Protein AF-A0A7C2F631-F1 (afdb_monomer_lite)

Sequence (119 aa):
MIEVGKRSSARYWGEYEVQGVVKLDAPVKCHSLEKGEIWFNPTIVKLTWAHEPSEDKHDIWFPYWVTIDGKEKYGQFAPMIGQKALLELFCKAIDAGFFDRDFLQGLDRKLSSYMRENT

Structure (mmCIF, N/CA/C/O backbone):
data_AF-A0A7C2F631-F1
#
_entry.id   AF-A0A7C2F631-F1
#
loop_
_atom_site.group_PDB
_atom_site.id
_atom_site.type_symbol
_atom_site.label_atom_id
_atom_site.label_alt_id
_atom_site.label_comp_id
_atom_site.label_asym_id
_atom_site.label_entity_id
_atom_site.label_seq_id
_atom_site.pdbx_PDB_ins_code
_atom_site.Cartn_x
_atom_site.Cartn_y
_atom_site.Cartn_z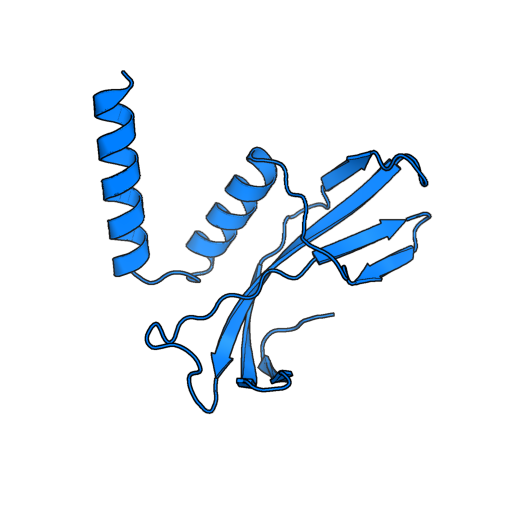
_atom_site.occupancy
_atom_site.B_iso_or_equiv
_atom_site.auth_seq_id
_atom_site.auth_comp_id
_atom_site.auth_asym_id
_atom_site.auth_atom_id
_atom_site.pdbx_PDB_model_num
ATOM 1 N N . MET A 1 1 ? 12.156 -9.392 0.543 1.00 78.31 1 MET A N 1
ATOM 2 C CA . MET A 1 1 ? 10.757 -8.927 0.430 1.00 78.31 1 MET A CA 1
ATOM 3 C C . MET A 1 1 ? 10.253 -8.561 1.831 1.00 78.31 1 MET A C 1
ATOM 5 O O . MET A 1 1 ? 10.949 -8.880 2.795 1.00 78.31 1 MET A O 1
ATOM 9 N N . ILE A 1 2 ? 9.154 -7.813 1.973 1.00 91.94 2 ILE A N 1
ATOM 10 C CA . ILE A 1 2 ? 8.515 -7.579 3.285 1.00 91.94 2 ILE A CA 1
ATOM 11 C C . ILE A 1 2 ? 7.525 -8.717 3.522 1.00 91.94 2 ILE A C 1
ATOM 13 O O . ILE A 1 2 ? 6.782 -9.066 2.609 1.00 91.94 2 ILE A O 1
ATOM 17 N N . GLU A 1 3 ? 7.534 -9.291 4.720 1.00 95.19 3 GLU A N 1
ATOM 18 C CA . GLU A 1 3 ? 6.780 -10.499 5.057 1.00 95.19 3 GLU A CA 1
ATOM 19 C C . GLU A 1 3 ? 6.075 -10.318 6.402 1.00 95.19 3 GLU A C 1
ATOM 21 O O . GLU A 1 3 ? 6.588 -9.623 7.281 1.00 95.19 3 GLU A O 1
ATOM 26 N N . VAL A 1 4 ? 4.902 -10.936 6.552 1.00 96.88 4 VAL A N 1
ATOM 27 C CA . VAL A 1 4 ? 4.141 -10.937 7.810 1.00 96.88 4 VAL A CA 1
ATOM 28 C C . VAL A 1 4 ? 4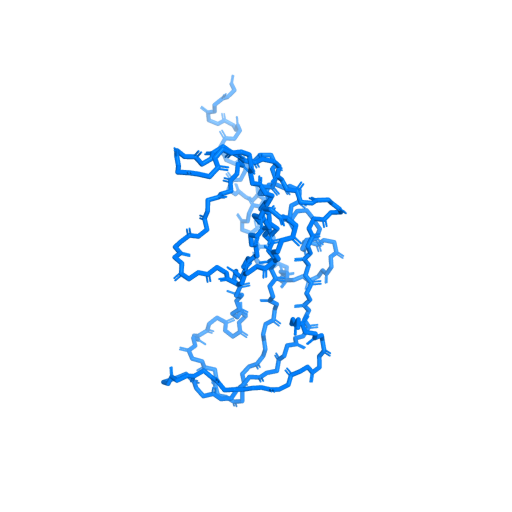.941 -11.647 8.906 1.00 96.88 4 VAL A C 1
ATOM 30 O O . VAL A 1 4 ? 5.608 -12.645 8.647 1.00 96.88 4 VAL A O 1
ATOM 33 N N . GLY A 1 5 ? 4.912 -11.102 10.122 1.00 96.81 5 GLY A N 1
ATOM 34 C CA . GLY A 1 5 ? 5.696 -11.556 11.272 1.00 96.81 5 GLY A CA 1
ATOM 35 C C . GLY A 1 5 ? 7.147 -11.063 11.276 1.00 96.81 5 GLY A C 1
ATOM 36 O O . GLY A 1 5 ? 7.865 -11.258 12.258 1.00 96.81 5 GLY A O 1
ATOM 37 N N . LYS A 1 6 ? 7.610 -10.393 10.209 1.00 96.88 6 LYS A N 1
ATOM 38 C CA . LYS A 1 6 ? 8.957 -9.819 10.179 1.00 96.88 6 LYS A CA 1
ATOM 39 C C . LYS A 1 6 ? 9.077 -8.704 11.214 1.00 96.88 6 LYS A C 1
ATOM 41 O O . LYS A 1 6 ? 8.315 -7.738 11.186 1.00 96.88 6 LYS A O 1
ATOM 46 N N . ARG A 1 7 ? 10.108 -8.801 12.053 1.00 96.44 7 ARG A N 1
ATOM 47 C CA . ARG A 1 7 ? 10.515 -7.753 12.994 1.00 96.44 7 ARG A CA 1
ATOM 48 C C . ARG A 1 7 ? 11.684 -6.956 12.446 1.00 96.44 7 ARG A C 1
ATOM 50 O O . ARG A 1 7 ? 12.597 -7.512 11.831 1.00 96.44 7 ARG A O 1
ATOM 57 N N . SER A 1 8 ? 11.650 -5.647 12.642 1.00 95.62 8 SER A N 1
ATOM 58 C CA . SER A 1 8 ? 12.733 -4.755 12.245 1.00 95.62 8 SER A CA 1
ATOM 59 C C . SER A 1 8 ? 12.690 -3.467 13.061 1.00 95.62 8 SER A C 1
ATOM 61 O O . SER A 1 8 ? 11.872 -3.319 13.963 1.00 95.62 8 SER A O 1
ATOM 63 N N . SER A 1 9 ? 13.585 -2.536 12.752 1.00 93.62 9 SER A N 1
ATOM 64 C CA . SER A 1 9 ? 13.615 -1.223 13.375 1.00 93.62 9 SER A CA 1
ATOM 65 C C . SER A 1 9 ? 13.643 -0.133 12.317 1.00 93.62 9 SER A C 1
ATOM 67 O O . SER A 1 9 ? 14.272 -0.258 11.263 1.00 93.62 9 SER A O 1
ATOM 69 N N . ALA A 1 10 ? 12.928 0.950 12.594 1.00 91.62 10 ALA A N 1
ATOM 70 C CA . ALA A 1 10 ? 13.004 2.170 11.821 1.00 91.62 10 ALA A CA 1
ATOM 71 C C . ALA A 1 10 ? 13.797 3.196 12.628 1.00 91.62 10 ALA A C 1
ATOM 73 O O . ALA A 1 10 ? 13.521 3.453 13.804 1.00 91.62 10 ALA A O 1
ATOM 74 N N . ARG A 1 11 ? 14.807 3.786 11.985 1.00 89.00 11 ARG A N 1
ATOM 75 C CA . ARG A 1 11 ? 15.640 4.819 12.602 1.00 89.00 11 ARG A CA 1
ATOM 76 C C . ARG A 1 11 ? 14.726 5.942 13.107 1.00 89.00 11 ARG A C 1
ATOM 78 O O . ARG A 1 11 ? 13.932 6.451 12.324 1.00 89.00 11 ARG A O 1
ATOM 85 N N . TYR A 1 12 ? 14.868 6.294 14.386 1.00 90.75 12 TYR A N 1
ATOM 86 C CA . TYR A 1 12 ? 14.081 7.289 15.138 1.00 90.75 12 TYR A CA 1
ATOM 87 C C . TYR A 1 12 ? 12.701 6.860 15.655 1.00 90.75 12 TYR A C 1
ATOM 89 O O . TYR A 1 12 ? 12.225 7.481 16.597 1.00 90.75 12 TYR A O 1
ATOM 97 N N . TRP A 1 13 ? 12.094 5.801 15.117 1.00 90.38 13 TRP A N 1
ATOM 98 C CA . TRP A 1 13 ? 10.732 5.384 15.497 1.00 90.38 13 TRP A CA 1
ATOM 99 C C . TRP A 1 13 ? 10.705 4.134 16.379 1.00 90.38 13 TRP A C 1
ATOM 101 O O . TRP A 1 13 ? 9.740 3.897 17.091 1.00 90.38 13 TRP A O 1
ATOM 111 N N . GLY A 1 14 ? 11.792 3.358 16.372 1.00 92.69 14 GLY A N 1
ATOM 112 C CA . GLY A 1 14 ? 11.943 2.177 17.216 1.00 92.69 14 GLY A CA 1
ATOM 113 C C . GLY A 1 14 ? 11.665 0.876 16.472 1.00 92.69 14 GLY A C 1
ATOM 114 O O . GLY A 1 14 ? 11.818 0.787 15.251 1.00 92.69 14 GLY A O 1
ATOM 115 N N . GLU A 1 15 ? 11.337 -0.157 17.238 1.00 95.31 15 GLU A N 1
ATOM 116 C CA . GLU A 1 15 ? 11.103 -1.509 16.735 1.00 95.31 15 GLU A C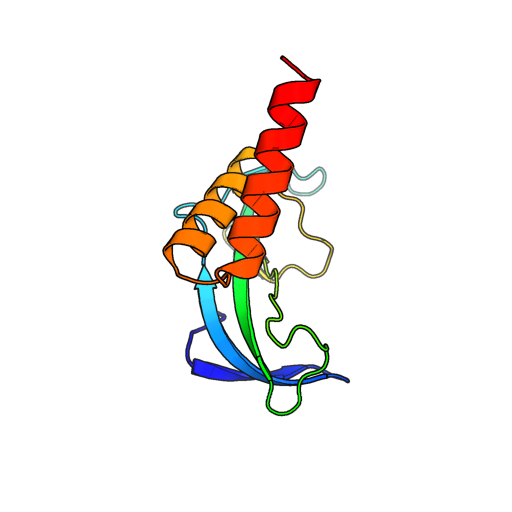A 1
ATOM 117 C C . GLU A 1 15 ? 9.645 -1.704 16.321 1.00 95.31 15 GLU A C 1
ATOM 119 O O . GLU A 1 15 ? 8.725 -1.230 16.992 1.00 95.31 15 GLU A O 1
ATOM 124 N N . TYR A 1 16 ? 9.444 -2.440 15.231 1.00 95.06 16 TYR A N 1
ATOM 125 C CA . TYR A 1 16 ? 8.128 -2.784 14.714 1.00 95.06 16 TYR A CA 1
ATOM 126 C C . TYR A 1 16 ? 8.061 -4.237 14.247 1.00 95.06 16 TYR A C 1
ATOM 128 O O . TYR A 1 16 ? 9.067 -4.863 13.897 1.00 95.06 16 TYR A O 1
ATOM 136 N N . GLU A 1 17 ? 6.837 -4.746 14.178 1.00 95.81 17 GLU A N 1
ATOM 137 C CA . GLU A 1 17 ? 6.476 -6.018 13.569 1.00 95.81 17 GLU A CA 1
ATOM 138 C C . GLU A 1 17 ? 5.482 -5.793 12.425 1.00 95.81 17 GLU A C 1
ATOM 140 O O . GLU A 1 17 ? 4.541 -5.005 12.536 1.00 95.81 17 GLU A O 1
ATOM 145 N N . VAL A 1 18 ? 5.684 -6.498 11.316 1.00 96.75 18 VAL A N 1
ATOM 146 C CA . VAL A 1 18 ? 4.767 -6.485 10.175 1.00 96.75 18 VAL A CA 1
ATOM 147 C C . VAL A 1 18 ? 3.572 -7.392 10.459 1.00 96.75 18 VAL A C 1
ATOM 149 O O . VAL A 1 18 ? 3.723 -8.608 10.530 1.00 96.75 18 VAL A O 1
ATOM 152 N N . GLN A 1 19 ? 2.376 -6.817 10.552 1.00 96.06 19 GLN A N 1
ATOM 153 C CA . GLN A 1 19 ? 1.131 -7.556 10.803 1.00 96.06 19 GLN A CA 1
ATOM 154 C C . GLN A 1 19 ? 0.405 -7.969 9.522 1.00 96.06 19 GLN A C 1
ATOM 156 O O . GLN A 1 19 ? -0.321 -8.957 9.501 1.00 96.06 19 GLN A O 1
ATOM 161 N N . GLY A 1 20 ? 0.591 -7.218 8.439 1.00 96.81 20 GLY A N 1
ATOM 162 C CA . GLY A 1 20 ? -0.104 -7.471 7.184 1.00 96.81 20 GLY A CA 1
ATOM 163 C C . GLY A 1 20 ? 0.649 -6.885 6.005 1.00 96.81 20 GLY A C 1
ATOM 164 O O . GLY A 1 20 ? 1.279 -5.835 6.126 1.00 96.81 20 GLY A O 1
ATOM 165 N N . VAL A 1 21 ? 0.554 -7.552 4.856 1.00 97.44 21 VAL A N 1
ATOM 166 C CA . VAL A 1 21 ? 1.092 -7.071 3.579 1.00 97.44 21 VAL A CA 1
ATOM 167 C C . VAL A 1 21 ? 0.030 -7.255 2.501 1.00 97.44 21 VAL A C 1
ATOM 169 O O . VAL A 1 21 ? -0.427 -8.370 2.265 1.00 97.44 21 VAL A O 1
ATOM 172 N N . VAL A 1 22 ? -0.344 -6.166 1.836 1.00 97.19 22 VAL A N 1
ATOM 173 C CA . VAL A 1 22 ? -1.294 -6.149 0.721 1.00 97.19 22 VAL A CA 1
ATOM 174 C C . VAL A 1 22 ? -0.607 -5.581 -0.510 1.00 97.19 22 VAL A C 1
ATOM 176 O O . VAL A 1 22 ? 0.049 -4.544 -0.450 1.00 97.19 22 VAL A O 1
ATOM 179 N N . LYS A 1 23 ? -0.772 -6.270 -1.636 1.00 95.50 23 LYS A N 1
ATOM 180 C CA . LYS A 1 23 ? -0.239 -5.904 -2.950 1.00 95.50 23 LYS A CA 1
ATOM 181 C C . LYS A 1 23 ? -1.330 -6.052 -4.004 1.00 95.50 23 LYS A C 1
ATOM 183 O O . LYS A 1 23 ? -2.333 -6.726 -3.766 1.00 95.50 23 LYS A O 1
ATOM 188 N N . LEU A 1 24 ? -1.111 -5.448 -5.163 1.00 94.81 24 LEU A N 1
ATOM 189 C CA . LEU A 1 24 ? -1.921 -5.723 -6.348 1.00 94.81 24 LEU A CA 1
ATOM 190 C C . LEU A 1 24 ? -1.673 -7.151 -6.848 1.00 94.81 24 LEU A C 1
ATOM 192 O O . LEU A 1 24 ? -0.612 -7.730 -6.595 1.00 94.81 24 LEU A O 1
ATOM 196 N N . ASP A 1 25 ? -2.632 -7.699 -7.596 1.00 93.12 25 ASP A N 1
ATOM 197 C CA . ASP A 1 25 ? -2.472 -9.027 -8.208 1.00 93.12 25 ASP A CA 1
ATOM 198 C C . ASP A 1 25 ? -1.429 -9.005 -9.335 1.00 93.12 25 ASP A C 1
ATOM 200 O O . ASP A 1 25 ? -0.728 -9.993 -9.562 1.00 93.12 25 ASP A O 1
ATOM 204 N N . ALA A 1 26 ? -1.283 -7.856 -10.000 1.00 93.44 26 ALA A N 1
ATOM 205 C CA . ALA A 1 26 ? -0.260 -7.604 -11.003 1.00 93.44 26 ALA A CA 1
ATOM 206 C C . ALA A 1 26 ? 0.371 -6.209 -10.823 1.00 93.44 26 ALA A C 1
ATOM 208 O O . ALA A 1 26 ? -0.329 -5.259 -10.460 1.00 93.44 26 ALA A O 1
ATOM 209 N N . PRO A 1 27 ? 1.676 -6.046 -11.113 1.00 93.31 27 PRO A N 1
ATOM 210 C CA . PRO A 1 27 ? 2.304 -4.732 -11.186 1.00 93.31 27 PRO A CA 1
ATOM 211 C C . PRO A 1 27 ? 1.645 -3.827 -12.234 1.00 93.31 27 PRO A C 1
ATOM 213 O O . PRO A 1 27 ? 1.208 -4.272 -13.296 1.00 93.31 27 PRO A O 1
ATOM 216 N N . VAL A 1 28 ? 1.652 -2.526 -11.970 1.00 94.06 28 VAL A N 1
ATOM 217 C CA . VAL A 1 28 ? 1.146 -1.495 -12.876 1.00 94.06 28 VAL A CA 1
ATOM 218 C C . VAL A 1 28 ? 2.213 -1.152 -13.908 1.00 94.06 28 VAL A C 1
ATOM 220 O O . VAL A 1 28 ? 3.362 -0.885 -13.561 1.00 94.06 28 VAL A O 1
ATOM 223 N N . LYS A 1 29 ? 1.839 -1.112 -15.186 1.00 93.25 29 LYS A N 1
ATOM 224 C CA . LYS A 1 29 ? 2.724 -0.620 -16.245 1.00 93.25 29 LYS A CA 1
ATOM 225 C C . LYS A 1 29 ? 2.839 0.904 -16.174 1.00 93.25 29 LYS A C 1
ATOM 227 O O . LYS A 1 29 ? 1.825 1.600 -16.157 1.00 93.25 29 LYS A O 1
ATOM 232 N N . CYS A 1 30 ? 4.060 1.424 -16.177 1.00 89.69 30 CYS A N 1
ATOM 233 C CA . CYS A 1 30 ? 4.347 2.856 -16.150 1.00 89.69 30 CYS A CA 1
ATOM 234 C C . CYS A 1 30 ? 5.340 3.248 -17.250 1.00 89.69 30 CYS A C 1
ATOM 236 O O . CYS A 1 30 ? 6.100 2.420 -17.753 1.00 89.69 30 CYS A O 1
ATOM 238 N N . HIS A 1 31 ? 5.356 4.539 -17.586 1.00 89.00 31 HIS A N 1
ATOM 239 C CA . HIS A 1 31 ? 6.273 5.118 -18.564 1.00 89.00 31 HIS A CA 1
ATOM 240 C C . HIS A 1 31 ? 7.273 6.043 -17.861 1.00 89.00 31 HIS A C 1
ATOM 242 O O . HIS A 1 31 ? 6.898 7.061 -17.283 1.00 89.00 31 HIS A O 1
ATOM 248 N N . SER A 1 32 ? 8.547 5.669 -17.902 1.00 85.00 32 SER A N 1
ATOM 249 C CA . SER A 1 32 ? 9.695 6.457 -17.463 1.00 85.00 32 SER A CA 1
ATOM 250 C C . SER A 1 32 ? 10.320 7.179 -18.652 1.00 85.00 32 SER A C 1
ATOM 252 O O . SER A 1 32 ? 10.544 6.577 -19.701 1.00 85.00 32 SER A O 1
ATOM 254 N N . LEU A 1 33 ? 10.672 8.453 -18.466 1.00 86.81 33 LEU A N 1
ATOM 255 C CA . LEU A 1 33 ? 11.394 9.230 -19.479 1.00 86.81 33 LEU A CA 1
ATOM 256 C C . LEU A 1 33 ? 12.804 8.679 -19.749 1.00 86.81 33 LEU A C 1
ATOM 258 O O . LEU A 1 33 ? 13.303 8.804 -20.860 1.00 86.81 33 LEU A O 1
ATOM 262 N N . GLU A 1 34 ? 13.446 8.068 -18.749 1.00 87.88 34 GLU A N 1
ATOM 263 C CA . GLU A 1 34 ? 14.826 7.571 -18.860 1.00 87.88 34 GLU A CA 1
ATOM 264 C C . GLU A 1 34 ? 14.889 6.099 -19.292 1.00 87.88 34 GLU A C 1
ATOM 266 O O . GLU A 1 34 ? 15.812 5.692 -19.995 1.00 87.88 34 GLU A O 1
ATOM 271 N N . LYS A 1 35 ? 13.936 5.280 -18.831 1.00 86.44 35 LYS A N 1
ATOM 272 C CA . LYS A 1 35 ? 13.977 3.813 -18.981 1.00 86.44 35 LYS A CA 1
ATOM 273 C C . LYS A 1 35 ? 12.860 3.243 -19.853 1.00 86.44 35 LYS A C 1
ATOM 275 O O . LYS A 1 35 ? 12.793 2.034 -20.022 1.00 86.44 35 LYS A O 1
ATOM 280 N N . GLY A 1 36 ? 11.988 4.087 -20.402 1.00 89.56 36 GLY A N 1
ATOM 281 C CA . GLY A 1 36 ? 10.840 3.628 -21.174 1.00 89.56 36 GLY A CA 1
ATOM 282 C C . GLY A 1 36 ? 9.830 2.909 -20.285 1.00 89.56 36 GLY A C 1
ATOM 283 O O . GLY A 1 36 ? 9.375 3.454 -19.283 1.00 89.56 36 GLY A O 1
ATOM 284 N N . GLU A 1 37 ? 9.439 1.695 -20.651 1.00 90.56 37 GLU A N 1
ATOM 285 C CA . GLU A 1 37 ? 8.416 0.953 -19.914 1.00 90.56 37 GLU A CA 1
ATOM 286 C C . GLU A 1 37 ? 8.990 0.304 -18.652 1.00 90.56 37 GLU A C 1
ATOM 288 O O . GLU A 1 37 ? 9.964 -0.444 -18.701 1.00 90.56 37 GLU A O 1
ATOM 293 N N . ILE A 1 38 ? 8.357 0.573 -17.512 1.00 92.00 38 ILE A N 1
ATOM 294 C CA . ILE A 1 38 ? 8.723 -0.002 -16.215 1.00 92.00 38 ILE A CA 1
ATOM 295 C C . ILE A 1 38 ? 7.481 -0.591 -15.548 1.00 92.00 38 ILE A C 1
ATOM 297 O O . ILE A 1 38 ? 6.357 -0.184 -15.844 1.00 92.00 38 ILE A O 1
ATOM 301 N N . TRP A 1 39 ? 7.677 -1.516 -14.613 1.00 93.88 39 TRP A N 1
ATOM 302 C CA . TRP A 1 39 ? 6.580 -2.082 -13.826 1.00 93.88 39 TRP A CA 1
ATOM 303 C C . TRP A 1 39 ? 6.658 -1.604 -12.387 1.00 93.88 39 TRP A C 1
ATOM 305 O O . TRP A 1 39 ? 7.702 -1.717 -11.753 1.00 93.88 39 TRP A O 1
ATOM 315 N N . PHE A 1 40 ? 5.556 -1.078 -11.874 1.00 93.31 40 PHE A N 1
ATOM 316 C CA . PHE A 1 40 ? 5.438 -0.498 -10.548 1.00 93.31 40 PHE A CA 1
ATOM 317 C C . PHE A 1 40 ? 4.544 -1.373 -9.672 1.00 93.31 40 PHE A C 1
ATOM 319 O O . PHE A 1 40 ? 3.396 -1.647 -10.014 1.00 93.31 40 PHE A O 1
ATOM 326 N N . ASN A 1 41 ? 5.064 -1.816 -8.535 1.00 94.38 41 ASN A N 1
ATOM 327 C CA . ASN A 1 41 ? 4.373 -2.710 -7.618 1.00 94.38 41 ASN A CA 1
ATOM 328 C C . ASN A 1 41 ? 4.173 -2.008 -6.265 1.00 94.38 41 ASN A C 1
ATOM 330 O O . ASN A 1 41 ? 5.077 -2.053 -5.423 1.00 94.38 41 ASN A O 1
ATOM 334 N N . PRO A 1 42 ? 3.045 -1.300 -6.065 1.00 94.88 42 PRO A N 1
ATOM 335 C CA . PRO A 1 42 ? 2.731 -0.669 -4.794 1.00 94.88 42 PRO A CA 1
ATOM 336 C C . PRO A 1 42 ? 2.299 -1.708 -3.764 1.00 94.88 42 PRO A C 1
ATOM 338 O O . PRO A 1 42 ? 1.693 -2.731 -4.084 1.00 94.88 42 PRO A O 1
ATOM 341 N N . THR A 1 43 ? 2.600 -1.440 -2.502 1.00 95.38 43 THR A N 1
ATOM 342 C CA . THR A 1 43 ? 2.280 -2.332 -1.392 1.00 95.38 43 THR A CA 1
ATOM 343 C C . THR A 1 43 ? 1.826 -1.503 -0.195 1.00 95.38 43 THR A C 1
ATOM 345 O O . THR A 1 43 ? 2.333 -0.409 0.038 1.00 95.38 43 THR A O 1
ATOM 348 N N . ILE A 1 44 ? 0.862 -2.020 0.561 1.00 96.38 44 ILE A N 1
ATOM 349 C CA . ILE A 1 44 ? 0.440 -1.481 1.856 1.00 96.38 44 ILE A CA 1
ATOM 350 C C . ILE A 1 44 ? 0.876 -2.474 2.925 1.00 96.38 44 ILE A C 1
ATOM 352 O O . ILE A 1 44 ? 0.617 -3.673 2.816 1.00 96.38 44 ILE A O 1
ATOM 356 N N . VAL A 1 45 ? 1.548 -1.979 3.957 1.00 96.50 45 VAL A N 1
ATOM 357 C CA . VAL A 1 45 ? 2.060 -2.780 5.065 1.00 96.50 45 VAL A CA 1
ATOM 358 C C . VAL A 1 45 ? 1.482 -2.250 6.366 1.00 96.50 45 VAL A C 1
ATOM 360 O O . VAL A 1 45 ? 1.652 -1.078 6.689 1.00 96.50 45 VAL A O 1
ATOM 363 N N . LYS A 1 46 ? 0.812 -3.122 7.118 1.00 95.69 46 LYS A N 1
ATOM 364 C CA . LYS A 1 46 ? 0.308 -2.813 8.458 1.00 95.69 46 LYS A CA 1
ATOM 365 C C . LYS A 1 46 ? 1.382 -3.134 9.483 1.00 95.69 46 LYS A C 1
ATOM 367 O O . LYS A 1 46 ? 1.949 -4.231 9.447 1.00 95.69 46 LYS A O 1
ATOM 372 N N . LEU A 1 47 ? 1.643 -2.196 10.385 1.00 94.88 47 LEU A N 1
ATOM 373 C CA . LEU A 1 47 ? 2.667 -2.326 11.413 1.00 94.88 47 LEU A CA 1
ATOM 374 C C . LEU A 1 47 ? 2.050 -2.372 12.811 1.00 94.88 47 LEU A C 1
ATOM 376 O O . LEU A 1 47 ? 0.962 -1.858 13.061 1.00 94.88 47 LEU A O 1
ATOM 380 N N . THR A 1 48 ? 2.787 -2.970 13.737 1.00 93.00 48 THR A N 1
ATOM 381 C CA . THR A 1 48 ? 2.622 -2.749 15.175 1.00 93.00 48 THR A CA 1
ATOM 382 C C . THR A 1 48 ? 3.976 -2.390 15.750 1.00 93.00 48 THR A C 1
ATOM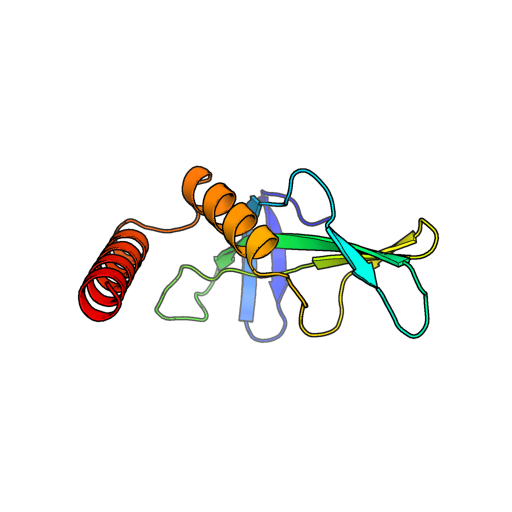 384 O O . THR A 1 48 ? 4.975 -3.030 15.420 1.00 93.00 48 THR A O 1
ATOM 387 N N . TRP A 1 49 ? 4.019 -1.367 16.593 1.00 93.50 49 TRP A N 1
ATOM 388 C CA . TRP A 1 49 ? 5.253 -0.876 17.191 1.00 93.50 49 TRP A CA 1
ATOM 389 C C . TRP A 1 49 ? 5.418 -1.391 18.613 1.00 93.50 49 TRP A C 1
ATOM 391 O O . TRP A 1 49 ? 4.442 -1.515 19.349 1.00 93.50 49 TRP A O 1
ATOM 401 N N . ALA A 1 50 ? 6.663 -1.641 19.020 1.00 91.56 50 ALA A N 1
ATOM 402 C CA . ALA A 1 50 ? 6.978 -1.895 20.426 1.00 91.56 50 ALA A CA 1
ATOM 403 C C . ALA A 1 50 ? 6.688 -0.655 21.293 1.00 91.56 50 ALA A C 1
ATOM 405 O O . ALA A 1 50 ? 6.228 -0.769 22.428 1.00 91.56 50 ALA A O 1
ATOM 406 N N . HIS A 1 51 ? 6.923 0.530 20.724 1.00 88.81 51 HIS A N 1
ATOM 407 C CA . HIS A 1 51 ? 6.560 1.826 21.282 1.00 88.81 51 HIS A CA 1
ATOM 408 C C . HIS A 1 51 ? 5.881 2.641 20.188 1.00 88.81 51 HIS A C 1
ATOM 410 O O . HIS A 1 51 ? 6.507 2.953 19.179 1.00 88.81 51 HIS A O 1
ATOM 416 N N . GLU A 1 52 ? 4.597 2.934 20.371 1.00 87.62 52 GLU A N 1
ATOM 417 C CA . GLU A 1 52 ? 3.776 3.621 19.374 1.00 87.62 52 GLU A CA 1
ATOM 418 C C . GLU A 1 52 ? 4.341 5.023 19.081 1.00 87.62 52 GLU A C 1
ATOM 420 O O . GLU A 1 52 ? 4.457 5.838 20.001 1.00 87.62 52 GLU A O 1
ATOM 425 N N . PRO A 1 53 ? 4.713 5.322 17.824 1.00 85.44 53 PRO A N 1
ATOM 426 C CA . PRO A 1 53 ? 5.243 6.630 17.453 1.00 85.44 53 PRO A CA 1
ATOM 427 C C . PRO A 1 53 ? 4.131 7.660 17.201 1.00 85.44 53 PRO A C 1
ATOM 429 O O . PRO A 1 53 ? 4.418 8.853 17.102 1.00 85.44 53 PRO A O 1
ATOM 432 N N . SER A 1 54 ? 2.878 7.210 17.085 1.00 83.81 54 SER A N 1
ATOM 433 C CA . SER A 1 54 ? 1.690 8.026 16.849 1.00 83.81 54 SER A CA 1
ATOM 434 C C . SER A 1 54 ? 0.579 7.669 17.844 1.00 83.81 54 SER A C 1
ATOM 436 O O . SER A 1 54 ? 0.493 6.539 18.324 1.00 83.81 54 SER A O 1
ATOM 438 N N . GLU A 1 55 ? -0.296 8.634 18.140 1.00 82.25 55 GLU A N 1
ATOM 439 C CA . GLU A 1 55 ? -1.484 8.417 18.987 1.00 82.25 55 GLU A CA 1
ATOM 440 C C . GLU A 1 55 ? -2.512 7.477 18.338 1.00 82.25 55 GLU A C 1
ATOM 442 O O . GLU A 1 55 ? -3.350 6.913 19.038 1.00 82.25 55 GLU A O 1
ATOM 447 N N . ASP A 1 56 ? -2.430 7.301 17.016 1.00 76.06 56 ASP A N 1
ATOM 448 C CA . ASP A 1 56 ? -3.364 6.510 16.210 1.00 76.06 56 ASP A CA 1
ATOM 449 C C . ASP A 1 56 ? -3.079 5.002 16.309 1.00 76.06 56 ASP A C 1
ATOM 451 O O . ASP A 1 56 ? -3.944 4.183 16.015 1.00 76.06 56 ASP A O 1
ATOM 455 N N . LYS A 1 57 ? -1.867 4.605 16.747 1.00 73.00 57 LYS A N 1
ATOM 456 C CA . LYS A 1 57 ? -1.440 3.205 17.006 1.00 73.00 57 LYS A CA 1
ATOM 457 C C . LYS A 1 57 ? -1.533 2.251 15.804 1.00 73.00 57 LYS A C 1
ATOM 459 O O . LYS A 1 57 ? -1.170 1.074 15.895 1.00 73.00 57 LYS A O 1
ATOM 464 N N . HIS A 1 58 ? -2.018 2.740 14.670 1.00 77.06 58 HIS A N 1
ATOM 465 C CA . HIS A 1 58 ? -2.372 1.994 13.472 1.00 77.06 58 HIS A CA 1
ATOM 466 C C . HIS A 1 58 ? -1.602 2.538 12.272 1.00 77.06 58 HIS A C 1
ATOM 468 O O . HIS A 1 58 ? -2.167 2.914 11.248 1.00 77.06 58 HIS A O 1
ATOM 474 N N . ASP A 1 59 ? -0.275 2.563 12.400 1.00 89.50 59 ASP A N 1
ATOM 475 C CA . ASP A 1 59 ? 0.576 3.068 11.333 1.00 89.50 59 ASP A CA 1
ATOM 476 C C . ASP A 1 59 ? 0.611 2.113 10.137 1.00 89.50 59 ASP A C 1
ATOM 478 O O . ASP A 1 59 ? 0.759 0.888 10.249 1.00 89.50 59 ASP A O 1
ATOM 482 N N . ILE A 1 60 ? 0.524 2.724 8.959 1.00 92.56 60 ILE A N 1
ATOM 483 C CA . ILE A 1 60 ? 0.537 2.047 7.673 1.00 92.56 60 ILE A CA 1
ATOM 484 C C . ILE A 1 60 ? 1.736 2.544 6.874 1.00 92.56 60 ILE A C 1
ATOM 486 O O . ILE A 1 60 ? 1.927 3.741 6.659 1.00 92.56 60 ILE A O 1
ATOM 490 N N . TRP A 1 61 ? 2.540 1.605 6.393 1.00 92.44 61 TRP A N 1
ATOM 491 C CA . TRP A 1 61 ? 3.681 1.870 5.532 1.00 92.44 61 TRP A CA 1
ATOM 492 C C . TRP A 1 61 ? 3.326 1.570 4.072 1.00 92.44 61 TRP A C 1
ATOM 494 O O . TRP A 1 61 ? 2.734 0.538 3.768 1.00 92.44 61 TRP A O 1
ATOM 504 N N . PHE A 1 62 ? 3.721 2.462 3.159 1.00 93.31 62 PHE A N 1
ATOM 505 C CA . PHE A 1 62 ? 3.471 2.362 1.715 1.00 93.31 62 PHE A CA 1
ATOM 506 C C . PHE A 1 62 ? 4.762 2.101 0.909 1.00 93.31 62 PHE A C 1
ATOM 508 O O . PHE A 1 62 ? 5.242 2.994 0.202 1.00 93.31 62 PHE A O 1
ATOM 515 N N . PRO A 1 63 ? 5.391 0.917 1.027 1.00 94.19 63 PRO A N 1
ATOM 516 C CA . PRO A 1 63 ? 6.530 0.560 0.195 1.00 94.19 63 PRO A CA 1
ATOM 517 C C . PRO A 1 63 ? 6.107 0.285 -1.249 1.00 94.19 63 PRO A C 1
ATOM 519 O O . PRO A 1 63 ? 4.949 -0.000 -1.554 1.00 94.19 63 PRO A O 1
ATOM 522 N N . TYR A 1 64 ? 7.081 0.317 -2.150 1.00 94.38 64 TYR A N 1
ATOM 523 C CA . TYR A 1 64 ? 6.877 -0.104 -3.527 1.00 94.38 64 TYR A CA 1
ATOM 524 C C . TYR A 1 64 ? 8.165 -0.641 -4.138 1.00 94.38 64 TYR A C 1
ATOM 526 O O . TYR A 1 64 ? 9.276 -0.331 -3.694 1.00 94.38 64 TYR A O 1
ATOM 534 N N . TRP A 1 65 ? 7.995 -1.421 -5.200 1.00 94.06 65 TRP A N 1
ATOM 535 C CA . TRP A 1 65 ? 9.080 -1.914 -6.033 1.00 94.06 65 TRP A CA 1
ATOM 536 C C . TRP A 1 65 ? 8.892 -1.473 -7.474 1.00 94.06 65 TRP A C 1
ATOM 538 O O . TRP A 1 65 ? 7.772 -1.328 -7.962 1.00 94.06 65 TRP A O 1
ATOM 548 N N . VAL A 1 66 ? 10.010 -1.264 -8.158 1.00 93.00 66 VAL A N 1
ATOM 549 C CA . VAL A 1 66 ? 10.052 -0.990 -9.591 1.00 93.00 66 VAL A CA 1
ATOM 550 C C . VAL A 1 66 ? 10.854 -2.071 -10.289 1.00 93.00 66 VAL A C 1
ATOM 552 O O . VAL A 1 66 ? 11.961 -2.394 -9.866 1.00 93.00 66 VAL A O 1
ATOM 555 N N . THR A 1 67 ? 10.313 -2.624 -11.367 1.00 93.56 67 THR A N 1
ATOM 556 C CA . THR A 1 67 ? 11.035 -3.543 -12.247 1.00 93.56 67 THR A CA 1
ATOM 557 C C . THR A 1 67 ? 11.419 -2.816 -13.524 1.00 93.56 67 THR A C 1
ATOM 559 O O . THR A 1 67 ? 10.556 -2.308 -14.241 1.00 93.56 67 THR A O 1
ATOM 562 N N . ILE A 1 68 ? 12.722 -2.773 -13.790 1.00 90.88 68 ILE A N 1
ATOM 563 C CA . ILE A 1 68 ? 13.339 -2.145 -14.963 1.00 90.88 68 ILE A CA 1
ATOM 564 C C . ILE A 1 68 ? 14.248 -3.198 -15.592 1.00 90.88 68 ILE A C 1
ATOM 566 O O . ILE A 1 68 ? 15.078 -3.770 -14.885 1.00 90.88 68 ILE A O 1
ATOM 570 N N . ASP A 1 69 ? 14.078 -3.493 -16.881 1.00 89.38 69 ASP A N 1
ATOM 571 C CA . ASP A 1 69 ? 14.850 -4.527 -17.592 1.00 89.38 69 ASP A CA 1
ATOM 572 C C . ASP A 1 69 ? 14.858 -5.888 -16.861 1.00 89.38 69 ASP A C 1
ATOM 574 O O . ASP A 1 69 ? 15.888 -6.548 -16.721 1.00 89.38 69 ASP A O 1
ATOM 578 N N . GLY A 1 70 ? 13.705 -6.275 -16.300 1.00 89.75 70 GLY A N 1
ATOM 579 C CA . GLY A 1 70 ? 13.537 -7.512 -15.525 1.00 89.75 70 GLY A CA 1
ATOM 580 C C . GLY A 1 70 ? 14.176 -7.503 -14.130 1.00 89.75 70 GLY A C 1
ATOM 581 O O . GLY A 1 70 ? 14.089 -8.499 -13.416 1.00 89.75 70 GLY A O 1
ATOM 582 N N . LYS A 1 71 ? 14.803 -6.397 -13.711 1.00 91.75 71 LYS A N 1
ATOM 583 C CA . LYS A 1 71 ? 15.422 -6.254 -12.388 1.00 91.75 71 LYS A CA 1
ATOM 584 C C . LYS A 1 71 ? 14.528 -5.452 -11.459 1.00 91.75 71 LYS A C 1
ATOM 586 O O . LYS A 1 71 ? 14.278 -4.270 -11.696 1.00 91.75 71 LYS A O 1
ATOM 591 N N . GLU A 1 72 ? 14.101 -6.091 -10.379 1.00 92.94 72 GLU A N 1
ATOM 592 C CA . GLU A 1 72 ? 13.314 -5.459 -9.327 1.00 92.94 72 GLU A CA 1
ATOM 593 C C . GLU A 1 72 ? 14.210 -4.639 -8.382 1.00 92.94 72 GLU A C 1
ATOM 595 O O . GLU A 1 72 ? 15.299 -5.066 -7.988 1.00 92.94 72 GLU A O 1
ATOM 600 N N . LYS A 1 73 ? 13.758 -3.440 -8.015 1.00 92.50 73 LYS A N 1
ATOM 601 C CA . LYS A 1 73 ? 14.429 -2.534 -7.081 1.00 92.50 73 LYS A CA 1
ATOM 602 C C . LYS A 1 73 ? 13.422 -1.950 -6.105 1.00 92.50 73 LYS A C 1
ATOM 604 O O . LYS A 1 73 ? 12.311 -1.599 -6.494 1.00 92.50 73 LYS A O 1
ATOM 609 N N . TYR A 1 74 ? 13.835 -1.805 -4.850 1.00 93.06 74 TYR A N 1
ATOM 610 C CA . TYR A 1 74 ? 13.044 -1.103 -3.845 1.00 93.06 74 TYR A CA 1
ATOM 611 C C . TYR A 1 74 ? 13.003 0.400 -4.152 1.00 93.06 74 TYR A C 1
ATOM 613 O O . TYR A 1 74 ? 14.029 1.007 -4.470 1.00 93.06 74 TYR A O 1
ATOM 621 N N . GLY A 1 75 ? 11.816 0.989 -4.057 1.00 89.12 75 GLY A N 1
ATOM 622 C CA . GLY A 1 75 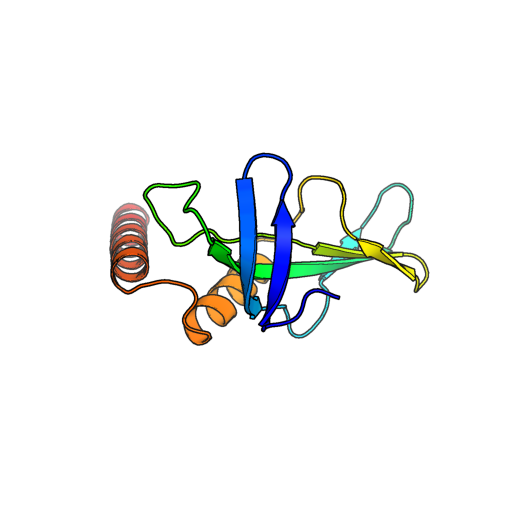? 11.576 2.403 -4.293 1.00 89.12 75 GLY A CA 1
ATOM 623 C C . GLY A 1 75 ? 12.211 3.317 -3.247 1.00 89.12 75 GLY A C 1
ATOM 624 O O . GLY A 1 75 ? 12.012 3.124 -2.054 1.00 89.12 75 GLY A O 1
ATOM 625 N N . GLN A 1 76 ? 12.960 4.335 -3.677 1.00 84.25 76 GLN A N 1
ATOM 626 C CA . GLN A 1 76 ? 13.639 5.271 -2.763 1.00 84.25 76 GLN A CA 1
ATOM 627 C C . GLN A 1 76 ? 12.930 6.624 -2.613 1.00 84.25 76 GLN A C 1
ATOM 629 O O . GLN A 1 76 ? 13.172 7.334 -1.641 1.00 84.25 76 GLN A O 1
ATOM 634 N N . PHE A 1 77 ? 12.066 6.983 -3.561 1.00 85.06 77 PHE A N 1
ATOM 635 C CA . PHE A 1 77 ? 11.378 8.278 -3.606 1.00 85.06 77 PHE A CA 1
ATOM 636 C C . PHE A 1 77 ? 9.878 8.122 -3.363 1.00 85.06 77 PHE A C 1
ATOM 638 O O . PHE A 1 77 ? 9.416 7.016 -3.106 1.00 85.06 77 PHE A O 1
ATOM 645 N N . ALA A 1 78 ? 9.102 9.199 -3.454 1.00 82.00 78 ALA A N 1
ATOM 646 C CA . ALA A 1 78 ? 7.652 9.107 -3.318 1.00 82.00 78 ALA A CA 1
ATOM 647 C C . ALA A 1 78 ? 7.046 8.157 -4.381 1.00 82.00 78 ALA A C 1
ATOM 649 O O . ALA A 1 78 ? 7.387 8.275 -5.562 1.00 82.00 78 ALA A O 1
ATOM 650 N N . PRO A 1 79 ? 6.165 7.218 -3.991 1.00 82.19 79 PRO A N 1
ATOM 651 C CA . PRO A 1 79 ? 5.467 6.367 -4.946 1.00 82.19 79 PRO A CA 1
ATOM 652 C C . PRO A 1 79 ? 4.538 7.195 -5.841 1.00 82.19 79 PRO A C 1
ATOM 654 O O . PRO A 1 79 ? 3.814 8.064 -5.359 1.00 82.19 79 PRO A O 1
ATOM 657 N N . MET A 1 80 ? 4.500 6.876 -7.136 1.00 80.12 80 MET A N 1
ATOM 658 C CA . MET A 1 80 ? 3.470 7.373 -8.050 1.00 80.12 80 MET A CA 1
ATOM 659 C C . MET A 1 80 ? 2.479 6.249 -8.336 1.00 80.12 80 MET A C 1
ATOM 661 O O . MET A 1 80 ? 2.858 5.222 -8.892 1.00 80.12 80 MET A O 1
ATOM 665 N N . ILE A 1 81 ? 1.210 6.443 -7.980 1.00 88.81 81 ILE A N 1
ATOM 666 C CA . ILE A 1 81 ? 0.153 5.449 -8.183 1.00 88.81 81 ILE A CA 1
ATOM 667 C C . ILE A 1 81 ? -1.049 6.083 -8.884 1.00 88.81 81 ILE A C 1
ATOM 669 O O . ILE A 1 81 ? -1.532 7.145 -8.495 1.00 88.81 81 ILE A O 1
ATOM 673 N N . GLY A 1 82 ? -1.528 5.438 -9.949 1.00 91.44 82 GLY A N 1
ATOM 674 C CA . GLY A 1 82 ? -2.747 5.861 -10.637 1.00 91.44 82 GLY A CA 1
ATOM 675 C C . GLY A 1 82 ? -3.993 5.576 -9.795 1.00 91.44 82 GLY A C 1
ATOM 676 O O . GLY A 1 82 ? -4.040 4.579 -9.077 1.00 91.44 82 GLY A O 1
ATOM 677 N N . GLN A 1 83 ? -5.031 6.406 -9.926 1.00 95.00 83 GLN A N 1
ATOM 678 C CA . GLN A 1 83 ? -6.238 6.332 -9.084 1.00 95.00 83 GLN A CA 1
ATOM 679 C C . GLN A 1 83 ? -6.905 4.946 -9.069 1.00 95.00 83 GLN A C 1
ATOM 681 O O . GLN A 1 83 ? -7.306 4.478 -8.011 1.00 95.00 83 GLN A O 1
ATOM 686 N N . LYS A 1 84 ? -6.982 4.261 -10.220 1.00 94.69 84 LYS A N 1
ATOM 687 C CA . LYS A 1 84 ? -7.576 2.912 -10.312 1.00 94.69 84 LYS A CA 1
ATOM 688 C C . LYS A 1 84 ? -6.794 1.874 -9.503 1.00 94.69 84 LYS A C 1
ATOM 690 O O . LYS A 1 84 ? -7.392 1.110 -8.758 1.00 94.69 84 LYS A O 1
ATOM 695 N N . ALA A 1 85 ? -5.468 1.888 -9.626 1.00 94.50 85 ALA A N 1
ATOM 696 C CA . ALA A 1 85 ? -4.592 0.988 -8.883 1.00 94.50 85 ALA A CA 1
ATOM 697 C C . ALA A 1 85 ? -4.621 1.296 -7.379 1.00 94.50 85 ALA A C 1
ATOM 699 O O . ALA A 1 85 ? -4.621 0.384 -6.561 1.00 94.50 85 ALA A O 1
ATOM 700 N N . LEU A 1 86 ? -4.694 2.579 -7.011 1.00 95.19 86 LEU A N 1
ATOM 701 C CA . LEU A 1 86 ? -4.847 2.987 -5.617 1.00 95.19 86 LEU A CA 1
ATOM 702 C C . LEU A 1 86 ? -6.168 2.487 -5.020 1.00 95.19 86 LEU A C 1
ATOM 704 O O . LEU A 1 86 ? -6.168 1.964 -3.910 1.00 95.19 86 LEU A O 1
ATOM 708 N N . LEU A 1 87 ? -7.273 2.611 -5.762 1.00 96.25 87 LEU A N 1
ATOM 709 C CA . LEU A 1 87 ? -8.578 2.113 -5.330 1.00 96.25 87 LEU A CA 1
ATOM 710 C C . LEU A 1 87 ? -8.558 0.596 -5.120 1.00 96.25 87 LEU A C 1
ATOM 712 O O . LEU A 1 87 ? -8.981 0.132 -4.067 1.00 96.25 87 LEU A O 1
ATOM 716 N N . GLU A 1 88 ? -8.024 -0.168 -6.076 1.00 96.88 88 GLU A N 1
ATOM 717 C CA . GLU A 1 88 ? -7.896 -1.625 -5.946 1.00 96.88 88 GLU A CA 1
ATOM 718 C C . GLU A 1 88 ? -7.072 -2.012 -4.711 1.00 96.88 88 GLU A C 1
ATOM 720 O O . GLU A 1 88 ? -7.469 -2.883 -3.936 1.00 96.88 88 GLU A O 1
ATOM 725 N N . LEU A 1 89 ? -5.945 -1.329 -4.496 1.00 96.50 89 LEU A N 1
ATOM 726 C CA . LEU A 1 89 ? -5.072 -1.577 -3.356 1.00 96.50 89 LEU A CA 1
ATOM 727 C C . LEU A 1 89 ? -5.782 -1.296 -2.024 1.00 96.50 89 LEU A C 1
ATOM 729 O O . LEU A 1 89 ? -5.639 -2.073 -1.080 1.00 96.50 89 LEU A O 1
ATOM 733 N N . PHE A 1 90 ? -6.581 -0.227 -1.952 1.00 96.75 90 PHE A N 1
ATOM 734 C CA . PHE A 1 90 ? -7.389 0.062 -0.770 1.00 96.75 90 PHE A CA 1
ATOM 735 C C . PHE A 1 90 ? -8.515 -0.944 -0.560 1.00 96.75 90 PHE A C 1
ATOM 737 O O . PHE A 1 90 ? -8.691 -1.379 0.572 1.00 96.75 90 PHE A O 1
ATOM 744 N N . CYS A 1 91 ? -9.225 -1.371 -1.608 1.00 97.44 91 CYS A N 1
ATOM 745 C CA . CYS A 1 91 ? -10.228 -2.432 -1.490 1.00 97.44 91 CYS A CA 1
ATOM 746 C C . CYS A 1 91 ? -9.609 -3.706 -0.902 1.00 97.44 91 CYS A C 1
ATOM 748 O O . CYS A 1 91 ? -10.096 -4.213 0.104 1.00 97.44 91 CYS A O 1
ATOM 750 N N . LYS A 1 92 ? -8.462 -4.148 -1.434 1.00 98.00 92 LYS A N 1
ATOM 751 C CA . LYS A 1 92 ? -7.736 -5.309 -0.894 1.00 98.00 92 LYS A CA 1
ATOM 752 C C . LYS A 1 92 ? -7.307 -5.111 0.564 1.00 98.00 92 LYS A C 1
ATOM 754 O O . LYS A 1 92 ? -7.343 -6.057 1.343 1.00 98.00 92 LYS A O 1
ATOM 759 N N . ALA A 1 93 ? -6.897 -3.902 0.948 1.00 97.31 93 ALA A N 1
ATOM 760 C CA . ALA A 1 93 ? -6.524 -3.600 2.330 1.00 97.31 93 ALA A CA 1
ATOM 761 C C . ALA A 1 93 ? -7.733 -3.609 3.282 1.00 97.31 93 ALA A C 1
ATOM 763 O O . ALA A 1 93 ? -7.618 -4.110 4.401 1.00 97.31 93 ALA A O 1
ATOM 764 N N . ILE A 1 94 ? -8.893 -3.115 2.837 1.00 97.19 94 ILE A N 1
ATOM 765 C CA . ILE A 1 94 ? -10.160 -3.199 3.579 1.00 97.19 94 ILE A CA 1
ATOM 766 C C . ILE A 1 94 ? -10.544 -4.667 3.789 1.00 97.19 94 ILE A C 1
ATOM 768 O O . ILE A 1 94 ? -10.767 -5.072 4.928 1.00 97.19 94 ILE A O 1
ATOM 772 N N . ASP A 1 95 ? -10.532 -5.472 2.723 1.00 97.31 95 ASP A N 1
ATOM 773 C CA . ASP A 1 95 ? -10.868 -6.901 2.780 1.00 97.31 95 ASP A CA 1
ATOM 774 C C . ASP A 1 95 ? -9.912 -7.684 3.694 1.00 97.31 95 ASP A C 1
ATOM 776 O O . ASP A 1 95 ? -10.313 -8.629 4.373 1.00 97.31 95 ASP A O 1
ATOM 780 N N . ALA A 1 96 ? -8.647 -7.263 3.758 1.00 95.94 96 ALA A N 1
ATOM 781 C CA . ALA A 1 96 ? -7.634 -7.835 4.639 1.00 95.94 96 ALA A CA 1
ATOM 782 C C . ALA A 1 96 ? -7.684 -7.303 6.088 1.00 95.94 96 ALA A C 1
ATOM 784 O O . ALA A 1 96 ? -6.819 -7.652 6.892 1.00 95.94 96 ALA A O 1
ATOM 785 N N . GLY A 1 97 ? -8.651 -6.447 6.443 1.00 94.62 97 GLY A N 1
ATOM 786 C CA . GLY A 1 97 ? -8.812 -5.928 7.806 1.00 94.62 97 GLY A CA 1
ATOM 787 C C . GL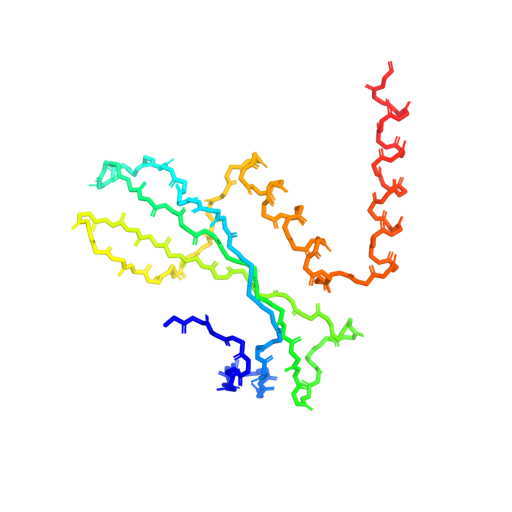Y A 1 97 ? -7.714 -4.948 8.237 1.00 94.62 97 GLY A C 1
ATOM 788 O O . GLY A 1 97 ? -7.324 -4.904 9.411 1.00 94.62 97 GLY A O 1
ATOM 789 N N . PHE A 1 98 ? -7.162 -4.171 7.300 1.00 95.50 98 PHE A N 1
ATOM 790 C CA . PHE A 1 98 ? -6.118 -3.197 7.634 1.00 95.50 98 PHE A CA 1
ATOM 791 C C . PHE A 1 98 ? -6.660 -2.043 8.468 1.00 95.50 98 PHE A C 1
ATOM 793 O O . PHE A 1 98 ? -5.979 -1.604 9.395 1.00 95.50 98 PHE A O 1
ATOM 800 N N . PHE A 1 99 ? -7.883 -1.616 8.175 1.00 93.81 99 PHE A N 1
ATOM 801 C CA . PHE A 1 99 ? -8.528 -0.470 8.798 1.00 93.81 99 PHE A CA 1
ATOM 802 C C . PHE A 1 99 ? -9.522 -0.917 9.863 1.00 93.81 99 PHE A C 1
ATOM 804 O O . PHE A 1 99 ? -10.228 -1.912 9.687 1.00 93.81 99 PHE A O 1
ATOM 811 N N . ASP A 1 100 ? -9.574 -0.178 10.965 1.00 92.25 100 ASP A N 1
ATOM 812 C CA . ASP A 1 100 ? -10.587 -0.391 11.988 1.00 92.25 100 ASP A CA 1
ATOM 813 C C . ASP A 1 100 ? -11.966 0.131 11.545 1.00 92.25 100 ASP A C 1
ATOM 815 O O . ASP A 1 100 ? -12.157 0.726 10.478 1.00 92.25 100 ASP A O 1
ATOM 819 N N . ARG A 1 101 ? -12.966 -0.121 12.389 1.00 94.06 101 ARG A N 1
ATOM 820 C CA . ARG A 1 101 ? -14.346 0.279 12.126 1.00 94.06 101 ARG A CA 1
ATOM 821 C C . ARG A 1 101 ? -14.516 1.798 12.070 1.00 94.06 101 ARG A C 1
ATOM 823 O O . ARG A 1 101 ? -15.344 2.266 11.287 1.00 94.06 101 ARG A O 1
ATOM 830 N N . ASP A 1 102 ? -13.782 2.542 12.886 1.00 93.69 102 ASP A N 1
ATOM 831 C CA . ASP A 1 102 ? -13.952 3.986 13.027 1.00 93.69 102 ASP A CA 1
ATOM 832 C C . ASP A 1 102 ? -13.419 4.707 11.785 1.00 93.69 102 ASP A C 1
ATOM 834 O O . ASP A 1 102 ? -14.110 5.565 11.224 1.00 93.69 102 ASP A O 1
ATOM 838 N N . PHE A 1 103 ? -12.269 4.269 11.264 1.00 94.19 103 PHE A N 1
ATOM 839 C CA . PHE A 1 103 ? -11.737 4.691 9.972 1.00 94.19 103 PHE A CA 1
ATOM 840 C C . PHE A 1 103 ? -12.749 4.444 8.846 1.00 94.19 103 PHE A C 1
ATOM 842 O O . PHE A 1 103 ? -13.067 5.356 8.077 1.00 94.19 103 PHE A O 1
ATOM 849 N N . LEU A 1 104 ? -13.301 3.227 8.757 1.00 96.56 104 LEU A N 1
ATOM 850 C CA . LEU A 1 104 ? -14.248 2.862 7.697 1.00 96.56 104 LEU A CA 1
ATOM 851 C C . LEU A 1 104 ? -15.548 3.676 7.773 1.00 96.56 104 LEU A C 1
ATOM 853 O O . LEU A 1 104 ? -16.058 4.117 6.744 1.00 96.56 104 LEU A O 1
ATOM 857 N N . GLN A 1 105 ? -16.063 3.936 8.977 1.00 97.38 105 GLN A N 1
ATOM 858 C CA . GLN A 1 105 ? -17.216 4.819 9.168 1.00 97.38 105 GLN A CA 1
ATOM 859 C C . GLN A 1 105 ? -16.909 6.270 8.786 1.00 97.38 105 GLN A C 1
ATOM 861 O O . GLN A 1 105 ? -17.759 6.948 8.205 1.00 97.38 105 GLN A O 1
ATOM 866 N N . GLY A 1 106 ? -15.711 6.765 9.107 1.00 97.56 106 GLY A N 1
ATOM 867 C CA . GLY A 1 106 ? -15.260 8.093 8.697 1.00 97.56 106 GLY A CA 1
ATOM 868 C C . GLY A 1 106 ? -15.209 8.234 7.175 1.00 97.56 106 GLY A C 1
ATOM 869 O O . GLY A 1 106 ? -15.716 9.216 6.624 1.00 97.56 106 GLY A O 1
ATOM 870 N N . LEU A 1 107 ? -14.669 7.219 6.496 1.00 96.50 107 LEU A N 1
ATOM 871 C CA . LEU A 1 107 ? -14.615 7.155 5.039 1.00 96.50 107 LEU A CA 1
ATOM 872 C C . LEU A 1 107 ? -16.020 7.140 4.418 1.00 96.50 107 LEU A C 1
ATOM 874 O O . LEU A 1 107 ? -16.303 7.954 3.539 1.00 96.50 107 LEU A O 1
ATOM 878 N N . ASP A 1 108 ? -16.916 6.283 4.909 1.00 97.69 108 ASP A N 1
ATOM 879 C CA . ASP A 1 108 ? -18.300 6.183 4.425 1.00 97.69 108 ASP A CA 1
ATOM 880 C C . ASP A 1 108 ? -19.063 7.515 4.542 1.00 97.69 108 ASP A C 1
ATOM 882 O O . ASP A 1 108 ? -19.669 7.991 3.575 1.00 97.69 108 ASP A O 1
ATOM 886 N N . ARG A 1 109 ? -18.957 8.193 5.695 1.00 97.94 109 ARG A N 1
ATOM 887 C CA . ARG A 1 109 ? -19.556 9.524 5.896 1.00 97.94 109 ARG A CA 1
ATOM 888 C C . ARG A 1 109 ? -19.020 10.541 4.893 1.00 97.94 109 ARG A C 1
ATOM 890 O O . ARG A 1 109 ? -19.798 11.324 4.341 1.00 97.94 109 ARG A O 1
ATOM 897 N N . LYS A 1 110 ? -17.704 10.542 4.650 1.00 97.56 110 LYS A N 1
ATOM 898 C CA . LYS A 1 110 ? -17.069 11.478 3.716 1.00 97.56 110 LYS A CA 1
ATOM 899 C C . LYS A 1 110 ? -17.544 11.248 2.283 1.00 97.56 110 LYS A C 1
ATOM 901 O O . LYS A 1 110 ? -17.889 12.219 1.608 1.00 97.56 110 LYS A O 1
ATOM 906 N N . LEU A 1 111 ? -17.594 9.992 1.843 1.00 96.06 111 LEU A N 1
ATOM 907 C CA . LEU A 1 111 ? -18.076 9.615 0.513 1.00 96.06 111 LEU A CA 1
ATOM 908 C C . LEU A 1 111 ? -19.550 9.992 0.336 1.00 96.06 111 LEU A C 1
ATOM 910 O O . LEU A 1 111 ? -19.902 10.665 -0.630 1.00 96.06 111 LEU A O 1
ATOM 914 N N . SER A 1 112 ? -20.393 9.656 1.312 1.00 96.38 112 SER A N 1
ATOM 915 C CA . SER A 1 112 ? -21.821 9.987 1.301 1.00 96.38 112 SER A CA 1
ATOM 916 C C . SER A 1 112 ? -22.081 11.496 1.216 1.00 96.38 112 SER A C 1
ATOM 918 O O . SER A 1 112 ? -22.981 11.927 0.496 1.00 96.38 112 SER A O 1
ATOM 920 N N . SER A 1 113 ? -21.299 12.324 1.922 1.00 96.62 113 SER A N 1
ATOM 921 C CA . SER A 1 113 ? -21.413 13.789 1.806 1.00 96.62 113 SER A CA 1
ATOM 922 C C . SER A 1 113 ? -21.022 14.278 0.418 1.00 96.62 113 SER A C 1
ATOM 924 O O . SER A 1 113 ? -21.786 15.007 -0.206 1.00 96.62 113 SER A O 1
ATOM 926 N N . TYR A 1 114 ? -19.869 13.827 -0.086 1.00 96.44 114 TYR A N 1
ATOM 927 C CA . TYR A 1 114 ? -19.354 14.256 -1.383 1.00 96.44 114 TYR A CA 1
ATOM 928 C C . TYR A 1 114 ? -20.327 13.939 -2.522 1.00 96.44 114 TYR A C 1
ATOM 930 O O . TYR A 1 114 ? -20.588 14.800 -3.359 1.00 96.44 114 TYR A O 1
ATOM 938 N N . MET A 1 115 ? -20.913 12.739 -2.523 1.00 95.00 115 MET A N 1
ATOM 939 C CA . MET A 1 115 ? -21.872 12.343 -3.555 1.00 95.00 115 MET A CA 1
ATOM 940 C C . MET A 1 115 ? -23.144 13.197 -3.505 1.00 95.00 115 MET A C 1
ATOM 942 O O . MET A 1 115 ? -23.622 13.616 -4.549 1.00 95.00 115 MET A O 1
ATOM 946 N N . ARG A 1 116 ? -23.668 13.543 -2.321 1.00 93.94 116 ARG A N 1
ATOM 947 C CA . ARG A 1 116 ? -24.855 14.418 -2.218 1.00 93.94 116 ARG A CA 1
ATOM 948 C C . ARG A 1 116 ? -24.621 15.839 -2.729 1.00 93.94 116 ARG A C 1
ATOM 950 O O . ARG A 1 116 ? -25.558 16.464 -3.200 1.00 93.94 116 ARG A O 1
ATOM 957 N N . GLU A 1 117 ? -23.406 16.357 -2.588 1.00 93.75 117 GLU A N 1
ATOM 958 C CA . GLU A 1 117 ? -23.051 17.724 -2.993 1.00 93.75 117 GLU A CA 1
ATOM 959 C C . GLU A 1 117 ? -22.708 17.840 -4.488 1.00 93.75 117 GLU A C 1
ATOM 961 O O . GLU A 1 117 ? -22.682 18.945 -5.023 1.00 93.75 117 GLU A O 1
ATOM 966 N N . ASN A 1 118 ? -22.420 16.717 -5.154 1.00 85.19 118 ASN A N 1
ATOM 967 C CA . ASN A 1 118 ? -21.905 16.678 -6.528 1.00 85.19 118 ASN A CA 1
ATOM 968 C C . ASN A 1 118 ? -22.760 15.805 -7.471 1.00 85.19 118 ASN A C 1
ATOM 970 O O . ASN A 1 118 ? -22.265 15.374 -8.513 1.00 85.19 118 ASN A O 1
ATOM 974 N N . THR A 1 119 ? -24.024 15.552 -7.109 1.00 61.06 119 THR A N 1
ATOM 975 C CA . THR A 1 119 ? -25.046 14.918 -7.965 1.00 61.06 119 THR A CA 1
ATOM 976 C C . THR A 1 119 ? -26.213 15.877 -8.146 1.00 61.06 119 THR A C 1
ATOM 978 O O . THR A 1 119 ? -26.720 15.969 -9.284 1.00 61.06 119 THR A O 1
#

Secondary structure (DSSP, 8-state):
---TT-EEEETTTEEEEEEEEEE-SSPEEEEETTTEEEEEEEEEEEEEESS-SSTT---EE--EEEEETTEEEE--S-----HHHHHHHHHHHHHTT-S-HHHHHHHHHHHHHHHHH--

pLDDT: mean 92.2, std 5.75, range [61.06, 98.0]

Radius of gyration: 16.58 Å; chains: 1; bounding box: 41×29×42 Å

Foldseek 3Di:
DDDAQDWDADVPQGIKGWHDKFWDPAFDWDQDPVQGIKTKIKMKTWIAHPDQPDPVRTDIDIWMWMAGPNDIDTDDDDDDDDPVRVVRRVVRCVVVVSDDPVVVVVVVVVVVVVVVVVD